Protein AF-A0A0L1IK45-F1 (afdb_monomer_lite)

Foldseek 3Di:
DPPDPPDPPWFKDWDWDQDPVGIWIKIATADPVSPGGPDIDTQGHPVVLCVQPVRSRVVLVVVRRPDDPPDDPVRSNVVSCCVRRVNDPPPPPPVDDDVVLVVVVVVCVVVVVCVPFDADPPGTPVRVVSVVVVCCVVDPDVVVVVVVVVVDDPPPDDDPDDD

Sequence (163 aa):
MKKSRKDTKRQWRTSIARVKKGEYLSIGVPRRDNKGFEFRFGYGYLHELKEYHDDPLTVIKAIIANFPLSWTKEQAKTKLDEIFKEKKSLKKEVIERYKGYEIIEKLFDYFDIFDNCSTTRSTTLKDVIMQLIYQRIKNPISVFNTYKTIKKERIDTHSKNSF

Radius of gyration: 32.63 Å; chains: 1; bounding box: 58×58×108 Å

Structure (mmCIF, N/CA/C/O backbone):
data_AF-A0A0L1IK45-F1
#
_entry.id   AF-A0A0L1IK45-F1
#
loop_
_atom_site.group_PDB
_atom_site.id
_atom_site.type_symbol
_atom_site.label_atom_id
_atom_site.label_alt_id
_atom_site.label_comp_id
_atom_site.label_asym_id
_atom_site.label_entity_id
_atom_site.label_seq_id
_atom_site.pdbx_PDB_ins_code
_atom_site.Cartn_x
_atom_site.Cartn_y
_atom_site.Cartn_z
_atom_site.occupancy
_atom_site.B_iso_or_equiv
_atom_site.auth_seq_id
_atom_site.auth_comp_id
_atom_site.auth_asym_id
_atom_site.auth_atom_id
_atom_site.pdbx_PDB_model_num
ATOM 1 N N . MET A 1 1 ? 4.843 -15.200 -46.456 1.00 32.81 1 MET A N 1
ATOM 2 C CA . MET A 1 1 ? 5.926 -14.219 -46.198 1.00 32.81 1 MET A CA 1
ATOM 3 C C . MET A 1 1 ? 6.085 -14.007 -44.692 1.00 32.81 1 MET A C 1
ATOM 5 O O . MET A 1 1 ? 5.167 -13.505 -44.056 1.00 32.81 1 MET A O 1
ATOM 9 N N . LYS A 1 2 ? 7.206 -14.438 -44.094 1.00 38.06 2 LYS A N 1
ATOM 10 C CA . LYS A 1 2 ? 7.521 -14.193 -42.673 1.00 38.06 2 LYS A CA 1
ATOM 11 C C . LYS A 1 2 ? 8.032 -12.753 -42.532 1.00 38.06 2 LYS A C 1
ATOM 13 O O . LYS A 1 2 ? 9.083 -12.439 -43.081 1.00 38.06 2 LYS A O 1
ATOM 18 N N . LYS A 1 3 ? 7.289 -11.885 -41.834 1.00 36.66 3 LYS A N 1
ATOM 19 C CA . LYS A 1 3 ? 7.709 -10.503 -41.532 1.00 36.66 3 LYS A CA 1
ATOM 20 C C . LYS A 1 3 ? 9.088 -10.525 -40.862 1.00 36.66 3 LYS A C 1
ATOM 22 O O . LYS A 1 3 ? 9.276 -11.212 -39.856 1.00 36.66 3 LYS A O 1
ATOM 27 N N . SER A 1 4 ? 10.054 -9.814 -41.440 1.00 39.03 4 SER A N 1
ATOM 28 C CA . SER A 1 4 ? 11.401 -9.711 -40.890 1.00 39.03 4 SER A CA 1
ATOM 29 C C . SER A 1 4 ? 11.340 -9.015 -39.522 1.00 39.03 4 SER A C 1
ATOM 31 O O . SER A 1 4 ? 10.692 -7.990 -39.332 1.00 39.03 4 SER A O 1
ATOM 33 N N . ARG A 1 5 ? 11.996 -9.612 -38.525 1.00 49.91 5 ARG A N 1
ATOM 34 C CA . ARG A 1 5 ? 12.053 -9.177 -37.116 1.00 49.91 5 ARG A CA 1
ATOM 35 C C . ARG A 1 5 ? 12.899 -7.902 -36.895 1.00 49.91 5 ARG A C 1
ATOM 37 O O . ARG A 1 5 ? 13.504 -7.765 -35.836 1.00 49.91 5 ARG A O 1
ATOM 44 N N . L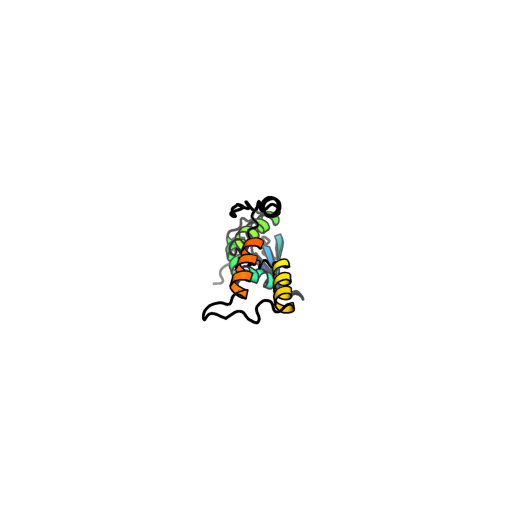YS A 1 6 ? 13.022 -7.006 -37.884 1.00 43.97 6 LYS A N 1
ATOM 45 C CA . LYS A 1 6 ? 14.018 -5.916 -37.850 1.00 43.97 6 LYS A CA 1
ATOM 46 C C . LYS A 1 6 ? 13.542 -4.560 -37.316 1.00 43.97 6 LYS A C 1
ATOM 48 O O . LYS A 1 6 ? 14.409 -3.791 -36.937 1.00 43.97 6 LYS A O 1
ATOM 53 N N . ASP A 1 7 ? 12.243 -4.319 -37.124 1.00 44.97 7 ASP A N 1
ATOM 54 C CA . ASP A 1 7 ? 11.751 -3.000 -36.662 1.00 44.97 7 ASP A CA 1
ATOM 55 C C . ASP A 1 7 ? 10.879 -3.043 -35.400 1.00 44.97 7 ASP A C 1
ATOM 57 O O . ASP A 1 7 ? 9.930 -2.277 -35.238 1.00 44.97 7 ASP A O 1
ATOM 61 N N . THR A 1 8 ? 11.174 -3.931 -34.449 1.00 55.62 8 THR A N 1
ATOM 62 C CA . THR A 1 8 ? 10.594 -3.758 -33.107 1.00 55.62 8 THR A CA 1
ATOM 63 C C . THR A 1 8 ? 11.431 -2.719 -32.368 1.00 55.62 8 THR A C 1
ATOM 65 O O . THR A 1 8 ? 12.522 -3.042 -31.894 1.00 55.62 8 THR A O 1
ATOM 68 N N . LYS A 1 9 ? 10.942 -1.469 -32.303 1.00 65.62 9 LYS A N 1
ATOM 69 C CA . LYS A 1 9 ? 11.580 -0.379 -31.545 1.00 65.62 9 LYS A CA 1
ATOM 70 C C . LYS A 1 9 ? 12.014 -0.897 -30.172 1.00 65.62 9 LYS A C 1
ATOM 72 O O . LYS A 1 9 ? 11.257 -1.571 -29.468 1.00 65.62 9 LYS A O 1
ATOM 77 N N . ARG A 1 10 ? 13.273 -0.631 -29.820 1.00 76.25 10 ARG A N 1
ATOM 78 C CA . ARG A 1 10 ? 13.834 -1.011 -28.524 1.00 76.25 10 ARG A CA 1
ATOM 79 C C . ARG A 1 10 ? 13.003 -0.322 -27.443 1.00 76.25 10 ARG A C 1
ATOM 81 O O . ARG A 1 10 ? 12.856 0.891 -27.465 1.00 76.25 10 ARG A O 1
ATOM 88 N N . GLN A 1 11 ? 12.449 -1.106 -26.530 1.00 85.00 11 GLN A N 1
ATOM 89 C CA . GLN A 1 11 ? 11.595 -0.617 -25.453 1.00 85.00 11 GLN A CA 1
ATOM 90 C C . GLN A 1 11 ? 11.887 -1.392 -24.176 1.00 85.00 11 GLN A C 1
ATOM 92 O O . GLN A 1 11 ? 12.423 -2.506 -24.223 1.00 85.00 11 GLN A O 1
ATOM 97 N N . TRP A 1 12 ? 11.509 -0.811 -23.047 1.00 89.44 12 TRP A N 1
ATOM 98 C CA . TRP A 1 12 ? 11.542 -1.479 -21.757 1.00 89.44 12 TRP A CA 1
ATOM 99 C C . TRP A 1 12 ? 10.649 -2.723 -21.769 1.00 89.44 12 TRP A C 1
ATOM 101 O O . TRP A 1 12 ? 9.578 -2.743 -22.377 1.00 89.44 12 TRP A O 1
ATOM 111 N N . ARG A 1 13 ? 11.106 -3.799 -21.123 1.00 88.62 13 ARG A N 1
ATOM 112 C CA . ARG A 1 13 ? 10.387 -5.075 -21.057 1.00 88.62 13 ARG A CA 1
ATOM 113 C C . ARG A 1 13 ? 10.321 -5.586 -19.628 1.00 88.62 13 ARG A C 1
ATOM 115 O O . ARG A 1 13 ? 11.284 -5.494 -18.868 1.00 88.62 13 ARG A O 1
ATOM 122 N N . THR A 1 14 ? 9.189 -6.194 -19.305 1.00 91.31 14 THR A N 1
ATOM 123 C CA . THR A 1 14 ? 8.998 -6.976 -18.085 1.00 91.31 14 THR A CA 1
ATOM 124 C C . THR A 1 14 ? 9.542 -8.392 -18.266 1.00 91.31 14 THR A C 1
ATOM 126 O O . THR A 1 14 ? 9.345 -9.006 -19.315 1.00 91.31 14 THR A O 1
ATOM 129 N N . SER A 1 15 ? 10.148 -8.949 -17.225 1.00 88.44 15 SER A N 1
ATOM 130 C CA . SER A 1 15 ? 10.537 -10.353 -17.115 1.00 88.44 15 SER A CA 1
ATOM 131 C C . SER A 1 15 ? 10.036 -10.900 -15.787 1.00 88.44 15 SER A C 1
ATOM 133 O O . SER A 1 15 ? 10.207 -10.257 -14.754 1.00 88.44 15 SER A O 1
ATOM 135 N N . ILE A 1 16 ? 9.440 -12.088 -15.820 1.00 90.44 16 ILE A N 1
ATOM 136 C CA . ILE A 1 16 ? 8.962 -12.785 -14.628 1.00 90.44 16 ILE A CA 1
ATOM 137 C C . ILE A 1 16 ? 9.911 -13.944 -14.345 1.00 90.44 16 ILE A C 1
ATOM 139 O O . ILE A 1 16 ? 10.247 -14.710 -15.249 1.00 90.44 16 ILE A O 1
ATOM 143 N N . ALA A 1 17 ? 10.350 -14.059 -13.097 1.00 87.69 17 ALA A N 1
ATOM 144 C CA . ALA A 1 17 ? 11.081 -15.212 -12.595 1.00 87.69 17 ALA A CA 1
ATOM 145 C C . ALA A 1 17 ? 10.203 -15.959 -11.586 1.00 87.69 17 ALA A C 1
ATOM 147 O O . ALA A 1 17 ? 9.640 -15.343 -10.684 1.00 87.69 17 ALA A O 1
ATOM 148 N N . ARG A 1 18 ? 10.091 -17.282 -11.724 1.00 88.50 18 ARG A N 1
ATOM 149 C CA . ARG A 1 18 ? 9.403 -18.128 -10.741 1.00 88.50 18 ARG A CA 1
ATOM 150 C C . ARG A 1 18 ? 10.400 -18.534 -9.663 1.00 88.50 18 ARG A C 1
ATOM 152 O O . ARG A 1 18 ? 11.380 -19.212 -9.957 1.00 88.50 18 ARG A O 1
ATOM 159 N N . VAL A 1 19 ? 10.166 -18.086 -8.435 1.00 85.88 19 VAL A N 1
ATOM 160 C CA . VAL A 1 19 ? 11.011 -18.357 -7.263 1.00 85.88 19 VAL A CA 1
ATOM 161 C C . VAL A 1 19 ? 10.160 -19.091 -6.219 1.00 85.88 19 VAL A C 1
ATOM 163 O O . VAL A 1 19 ? 8.936 -19.043 -6.287 1.00 85.88 19 VAL A O 1
ATOM 166 N N . LYS A 1 20 ? 10.768 -19.750 -5.222 1.00 80.88 20 LYS A N 1
ATOM 167 C CA . LYS A 1 20 ? 10.032 -20.473 -4.158 1.00 80.88 20 LYS A CA 1
ATOM 168 C C . LYS A 1 20 ? 8.946 -19.630 -3.462 1.00 80.88 20 LYS A C 1
ATOM 170 O O . LYS A 1 20 ? 7.933 -20.179 -3.057 1.00 80.88 20 LYS A O 1
ATOM 175 N N . LYS A 1 21 ? 9.152 -18.312 -3.338 1.00 77.88 21 LYS A N 1
ATOM 176 C CA . LYS A 1 21 ? 8.199 -17.357 -2.736 1.00 77.88 21 LYS A CA 1
ATOM 177 C C . LYS A 1 21 ? 7.099 -16.866 -3.696 1.00 77.88 21 LYS A C 1
ATOM 179 O O . LYS A 1 21 ? 6.235 -16.103 -3.284 1.00 77.88 21 LYS A O 1
ATOM 184 N N . GLY A 1 22 ? 7.132 -17.270 -4.967 1.00 86.94 22 GLY A N 1
ATOM 185 C CA . GLY A 1 22 ? 6.167 -16.880 -5.995 1.00 86.94 22 GLY A CA 1
ATOM 186 C C . GLY A 1 22 ? 6.804 -16.241 -7.230 1.00 86.94 22 GLY A C 1
ATOM 187 O O . GLY A 1 2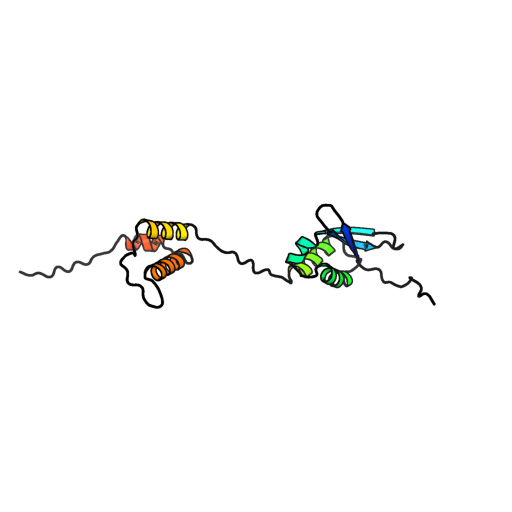2 ? 8.012 -16.330 -7.468 1.00 86.94 22 GLY A O 1
ATOM 188 N N . GLU A 1 23 ? 5.967 -15.603 -8.047 1.00 90.62 23 GLU A N 1
ATOM 189 C CA . GLU A 1 23 ? 6.388 -14.946 -9.284 1.00 90.62 23 GLU A CA 1
ATOM 190 C C . GLU A 1 23 ? 6.941 -13.540 -8.999 1.00 90.62 23 GLU A C 1
ATOM 192 O O . GLU A 1 23 ? 6.233 -12.655 -8.514 1.00 90.62 23 GLU A O 1
ATOM 197 N N . TYR A 1 24 ? 8.225 -13.340 -9.295 1.00 90.75 24 TYR A N 1
ATOM 198 C CA . TYR A 1 24 ? 8.936 -12.083 -9.088 1.00 90.75 24 TYR A CA 1
ATOM 199 C C . TYR A 1 24 ? 9.075 -11.312 -10.399 1.00 90.75 24 TYR A C 1
ATOM 201 O O . TYR A 1 24 ? 9.584 -11.834 -11.397 1.00 90.75 24 TYR A O 1
ATOM 209 N N . LEU A 1 25 ? 8.647 -10.051 -10.390 1.00 92.44 25 LEU A N 1
ATOM 210 C CA . LEU A 1 25 ? 8.684 -9.165 -11.541 1.00 92.44 25 LEU A CA 1
ATOM 211 C C . LEU A 1 25 ? 9.989 -8.372 -11.574 1.00 92.44 25 LEU A C 1
ATOM 213 O O . LEU A 1 25 ? 10.450 -7.789 -10.592 1.00 92.44 25 LEU A O 1
ATOM 217 N N . SER A 1 26 ? 10.585 -8.306 -12.754 1.00 91.44 26 SER A N 1
ATOM 218 C CA . SER A 1 26 ? 11.719 -7.442 -13.042 1.00 91.44 26 SER A CA 1
ATOM 219 C C . SER A 1 26 ? 11.511 -6.694 -14.340 1.00 91.44 26 SER A C 1
ATOM 221 O O . SER A 1 26 ? 10.783 -7.144 -15.223 1.00 91.44 26 SER A O 1
ATOM 223 N N . ILE A 1 27 ? 12.197 -5.569 -14.473 1.00 92.75 27 ILE A N 1
ATOM 224 C CA . ILE A 1 27 ? 12.053 -4.667 -15.607 1.00 92.75 27 ILE A CA 1
ATOM 225 C C . ILE A 1 27 ? 13.445 -4.317 -16.119 1.00 92.75 27 ILE A C 1
ATOM 227 O O . ILE A 1 27 ? 14.396 -4.185 -15.346 1.00 92.75 27 ILE A O 1
ATOM 231 N N . GLY A 1 28 ? 13.593 -4.219 -17.434 1.00 90.44 28 GLY A N 1
ATOM 232 C CA . GLY A 1 28 ? 14.873 -3.878 -18.031 1.00 90.44 28 GLY A CA 1
ATOM 233 C C . GLY A 1 28 ? 14.790 -3.576 -19.514 1.00 90.44 28 GLY A C 1
ATOM 234 O O . GLY A 1 28 ? 13.774 -3.821 -20.167 1.00 90.44 28 GLY A O 1
ATOM 235 N N . VAL A 1 29 ? 15.897 -3.078 -20.054 1.00 88.19 29 VAL A N 1
ATOM 236 C CA . VAL A 1 29 ? 16.043 -2.794 -21.482 1.00 88.19 29 VAL A CA 1
ATOM 237 C C . VAL A 1 29 ? 16.776 -3.962 -22.153 1.00 88.19 29 VAL A C 1
ATOM 239 O O . VAL A 1 29 ? 17.858 -4.346 -21.698 1.00 88.19 29 VAL A O 1
ATOM 242 N N . PRO A 1 30 ? 16.224 -4.565 -23.222 1.00 87.12 30 PRO A N 1
ATOM 243 C CA . PRO A 1 30 ? 16.869 -5.671 -23.925 1.00 87.12 30 PRO A CA 1
ATOM 244 C C . PRO A 1 30 ? 18.149 -5.205 -24.625 1.00 87.12 30 PRO A C 1
ATOM 246 O O . PRO A 1 30 ? 18.223 -4.061 -25.079 1.00 87.12 30 PRO A O 1
ATOM 249 N N . ARG A 1 31 ? 19.154 -6.076 -24.752 1.00 84.75 31 ARG A N 1
ATOM 250 C CA . ARG A 1 31 ? 20.368 -5.800 -25.546 1.00 84.75 31 ARG A CA 1
ATOM 251 C C . ARG A 1 31 ? 20.034 -5.600 -27.032 1.00 84.75 31 ARG A C 1
ATOM 253 O O . ARG A 1 31 ? 18.967 -6.006 -27.492 1.00 84.75 31 ARG A O 1
ATOM 260 N N . ARG A 1 32 ? 20.947 -4.984 -27.798 1.00 79.38 32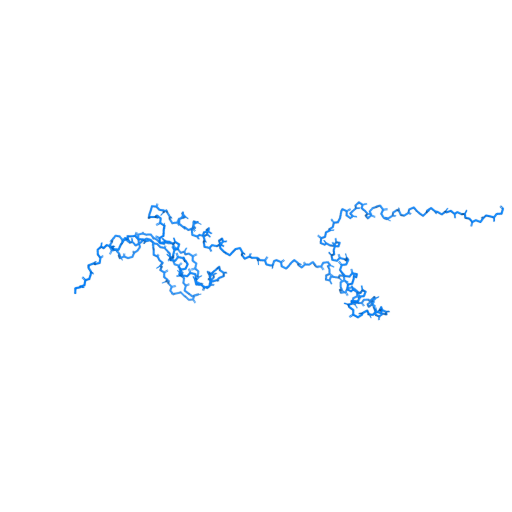 ARG A N 1
ATOM 261 C CA . ARG A 1 32 ? 20.770 -4.750 -29.251 1.00 79.38 32 ARG A CA 1
ATOM 262 C C . ARG A 1 32 ? 20.597 -6.049 -30.049 1.00 79.38 32 ARG A C 1
ATOM 264 O O . ARG A 1 32 ? 19.863 -6.072 -31.028 1.00 79.38 32 ARG A O 1
ATOM 271 N N . ASP A 1 33 ? 21.216 -7.130 -29.591 1.00 77.25 33 ASP A N 1
ATOM 272 C CA . ASP A 1 33 ? 21.082 -8.485 -30.139 1.00 77.25 33 ASP A CA 1
ATOM 273 C C . ASP A 1 33 ? 19.804 -9.215 -29.670 1.00 77.25 33 ASP A C 1
ATOM 275 O O . ASP A 1 33 ? 19.572 -10.363 -30.046 1.00 77.25 33 ASP A O 1
ATOM 279 N N . ASN A 1 34 ? 18.967 -8.563 -28.847 1.00 72.19 34 ASN A N 1
ATOM 280 C CA . ASN A 1 34 ? 17.801 -9.128 -28.159 1.00 72.19 34 ASN A CA 1
ATOM 281 C C . ASN A 1 34 ? 18.100 -10.370 -27.289 1.00 72.19 34 ASN A C 1
ATOM 283 O O . ASN A 1 34 ? 17.161 -10.994 -26.786 1.00 72.19 34 ASN A O 1
ATOM 287 N N . LYS A 1 35 ? 19.371 -10.723 -27.057 1.00 76.69 35 LYS A N 1
ATOM 288 C CA . LYS A 1 35 ? 19.763 -11.848 -26.202 1.00 76.69 35 LYS A CA 1
ATOM 289 C C . LYS A 1 35 ? 19.983 -11.339 -24.781 1.00 76.69 35 LYS A C 1
ATOM 291 O O . LYS A 1 35 ? 21.087 -11.013 -24.358 1.00 76.69 35 LYS A O 1
ATOM 296 N N . GLY A 1 36 ? 18.885 -11.256 -24.035 1.00 79.25 36 GLY A N 1
ATOM 297 C CA . GLY A 1 36 ? 18.886 -10.805 -22.644 1.00 79.25 36 GLY A CA 1
ATOM 298 C C . GLY A 1 36 ? 18.789 -9.286 -22.493 1.00 79.25 36 GLY A C 1
ATOM 299 O O . GLY A 1 36 ? 18.300 -8.582 -23.379 1.00 79.25 36 GLY A O 1
ATOM 300 N N . PHE A 1 37 ? 19.218 -8.784 -21.336 1.00 83.62 37 PHE A N 1
ATOM 301 C CA . PHE A 1 37 ? 19.065 -7.385 -20.936 1.00 83.62 37 PHE A CA 1
ATOM 302 C C . PHE A 1 37 ? 20.417 -6.665 -20.924 1.00 83.62 37 PHE A C 1
ATOM 304 O O . PHE A 1 37 ? 21.423 -7.227 -20.491 1.00 83.62 37 PHE A O 1
ATOM 311 N N . GLU A 1 38 ? 20.451 -5.433 -21.437 1.00 84.31 38 GLU A N 1
ATOM 312 C CA . GLU A 1 38 ? 21.593 -4.529 -21.239 1.00 84.31 38 GLU A CA 1
ATOM 313 C C . GLU A 1 38 ? 21.661 -4.165 -19.762 1.00 84.31 38 GLU A C 1
ATOM 315 O O . GLU A 1 38 ? 22.705 -4.268 -19.127 1.00 84.31 38 GLU A O 1
ATOM 320 N N . PHE A 1 39 ? 20.499 -3.862 -19.190 1.00 85.75 39 PHE A N 1
ATOM 321 C CA . PHE A 1 39 ? 20.360 -3.669 -17.768 1.00 85.75 39 PHE A CA 1
ATOM 322 C C . PHE A 1 39 ? 18.958 -4.073 -17.301 1.00 85.75 39 PHE A C 1
ATOM 324 O O . PHE A 1 39 ? 17.973 -3.959 -18.034 1.00 85.75 39 PHE A O 1
ATOM 331 N N . ARG A 1 40 ? 18.882 -4.576 -16.067 1.00 89.12 40 ARG A N 1
ATOM 332 C CA . ARG A 1 40 ? 17.662 -5.054 -15.408 1.00 89.12 40 ARG A CA 1
ATOM 333 C C . ARG A 1 40 ? 17.677 -4.628 -13.945 1.00 89.12 40 ARG A C 1
ATOM 335 O O . ARG A 1 40 ? 18.750 -4.561 -13.338 1.00 89.12 40 ARG A O 1
ATOM 342 N N . PHE A 1 41 ? 16.498 -4.372 -13.394 1.00 91.06 41 PHE A N 1
ATOM 343 C CA . PHE A 1 41 ? 16.276 -4.224 -11.962 1.00 91.06 41 PHE A CA 1
ATOM 344 C C . PHE A 1 41 ? 15.062 -5.050 -11.516 1.00 91.06 41 PHE A C 1
ATOM 346 O O . PHE A 1 41 ? 14.141 -5.309 -12.296 1.00 91.06 41 PHE A O 1
ATOM 353 N N . GLY A 1 42 ? 15.093 -5.511 -10.265 1.00 89.81 42 GLY A N 1
ATOM 354 C CA . GLY A 1 42 ? 13.961 -6.173 -9.621 1.00 89.81 42 GLY A CA 1
ATOM 355 C C . GLY A 1 42 ? 12.942 -5.144 -9.145 1.00 89.81 42 GLY A C 1
ATOM 356 O O . GLY A 1 42 ? 13.336 -4.128 -8.569 1.00 89.81 42 GLY A O 1
ATOM 357 N N . TYR A 1 43 ? 11.659 -5.385 -9.418 1.00 89.75 43 TYR A N 1
ATOM 358 C CA . TYR A 1 43 ? 10.591 -4.467 -9.030 1.00 89.75 43 TYR A CA 1
ATOM 359 C C . TYR A 1 43 ? 9.858 -4.948 -7.774 1.00 89.75 43 TYR A C 1
ATOM 361 O O . TYR A 1 43 ? 9.776 -4.202 -6.805 1.00 89.75 43 TYR A O 1
ATOM 369 N N . GLY A 1 44 ? 9.406 -6.205 -7.748 1.00 89.56 44 GLY A N 1
ATOM 370 C CA . GLY A 1 44 ? 8.675 -6.765 -6.606 1.00 89.56 44 GLY A CA 1
ATOM 371 C C . GLY A 1 44 ? 7.975 -8.079 -6.941 1.00 89.56 44 GLY A C 1
ATOM 372 O O . GLY A 1 44 ? 8.002 -8.525 -8.093 1.00 89.56 44 GLY A O 1
ATOM 373 N N . TYR A 1 45 ? 7.349 -8.711 -5.947 1.00 90.75 45 TYR A N 1
ATOM 374 C CA . TYR A 1 45 ? 6.538 -9.905 -6.183 1.00 90.75 45 TYR A CA 1
ATOM 375 C C . TYR A 1 45 ? 5.160 -9.539 -6.734 1.00 90.75 45 TYR A C 1
ATOM 377 O O . TYR A 1 45 ? 4.523 -8.600 -6.271 1.00 90.75 45 TYR A O 1
ATOM 385 N N . LEU A 1 46 ? 4.656 -10.318 -7.696 1.00 87.75 46 LEU A N 1
ATOM 386 C CA . LEU A 1 46 ? 3.352 -10.045 -8.312 1.00 87.75 46 LEU A CA 1
ATOM 387 C C . LEU A 1 46 ? 2.196 -10.057 -7.302 1.00 87.75 46 LEU A C 1
ATOM 389 O O . LEU A 1 46 ? 1.245 -9.310 -7.490 1.00 87.75 46 LEU A O 1
ATOM 393 N N . HIS A 1 47 ? 2.273 -10.864 -6.239 1.00 86.75 47 HIS A N 1
ATOM 394 C CA . HIS A 1 47 ? 1.236 -10.900 -5.205 1.00 86.75 47 HIS A CA 1
ATOM 395 C C . HIS A 1 47 ? 1.212 -9.631 -4.340 1.00 86.75 47 HIS A C 1
ATOM 397 O O . HIS A 1 47 ? 0.128 -9.156 -4.034 1.00 86.75 47 HIS A O 1
ATOM 403 N N . GLU A 1 48 ? 2.368 -9.044 -4.018 1.00 86.75 48 GLU A N 1
ATOM 404 C CA . GLU A 1 48 ? 2.457 -7.756 -3.306 1.00 86.75 48 GLU A CA 1
ATOM 405 C C . GLU A 1 48 ? 1.966 -6.612 -4.205 1.00 86.75 48 GLU A C 1
ATOM 407 O O . GLU A 1 48 ? 1.240 -5.720 -3.783 1.00 86.75 48 GLU A O 1
ATOM 412 N N . LEU A 1 49 ? 2.301 -6.660 -5.499 1.00 87.38 49 LEU A N 1
ATOM 413 C CA . LEU A 1 49 ? 1.887 -5.630 -6.456 1.00 87.38 49 LEU A CA 1
ATOM 414 C C . LEU A 1 49 ? 0.369 -5.614 -6.712 1.00 87.38 49 LEU A C 1
ATOM 416 O O . LEU A 1 49 ? -0.155 -4.580 -7.133 1.00 87.38 49 LEU A O 1
ATOM 420 N N . LYS A 1 50 ? -0.337 -6.720 -6.427 1.00 87.25 50 LYS A N 1
ATOM 421 C CA . LYS A 1 50 ? -1.806 -6.790 -6.496 1.00 87.25 50 LYS A CA 1
ATOM 422 C C . LYS A 1 50 ? -2.508 -5.890 -5.482 1.00 87.25 50 LYS A C 1
ATOM 424 O O . LYS A 1 50 ? -3.654 -5.513 -5.705 1.00 87.25 50 LYS A O 1
ATOM 429 N N . GLU A 1 51 ? -1.828 -5.487 -4.407 1.00 85.06 51 GLU A N 1
ATOM 430 C CA . GLU A 1 51 ? -2.374 -4.513 -3.455 1.00 85.06 51 GLU A CA 1
ATOM 431 C C . GLU A 1 51 ? -2.705 -3.180 -4.152 1.00 85.06 51 GLU A C 1
ATOM 433 O O . GLU A 1 51 ? -3.722 -2.544 -3.859 1.00 85.06 51 GLU A O 1
ATOM 438 N N . TYR A 1 52 ? -1.902 -2.797 -5.150 1.00 82.62 52 TYR A N 1
ATOM 439 C CA . TYR A 1 52 ? -2.057 -1.545 -5.890 1.00 82.62 52 TYR A CA 1
ATOM 440 C C . TYR A 1 52 ? -2.994 -1.671 -7.098 1.00 82.62 52 TYR A C 1
ATOM 442 O O . TYR A 1 52 ? -3.831 -0.799 -7.308 1.00 82.62 52 TYR A O 1
ATOM 450 N N . HIS A 1 53 ? -2.908 -2.754 -7.875 1.00 82.00 53 HIS A N 1
ATOM 451 C CA . HIS A 1 53 ? -3.725 -2.966 -9.082 1.00 82.00 53 HIS A CA 1
ATOM 452 C C . HIS A 1 53 ? -4.068 -4.442 -9.249 1.00 82.00 53 HIS A C 1
ATOM 454 O O . HIS A 1 53 ? -3.178 -5.272 -9.109 1.00 82.00 53 HIS A O 1
ATOM 460 N N . ASP A 1 54 ? -5.306 -4.774 -9.624 1.00 83.88 54 ASP A N 1
ATOM 461 C CA . ASP A 1 54 ? -5.752 -6.175 -9.748 1.00 83.88 54 ASP A CA 1
ATOM 462 C C . ASP A 1 54 ? -4.962 -6.956 -10.819 1.00 83.88 54 ASP A C 1
ATOM 464 O O . ASP A 1 54 ? -4.636 -8.132 -10.630 1.00 83.88 54 ASP A O 1
ATOM 468 N N . ASP A 1 55 ? -4.576 -6.276 -11.907 1.00 87.25 55 ASP A N 1
ATOM 469 C CA . ASP A 1 55 ? -3.638 -6.774 -12.919 1.00 87.25 55 ASP A CA 1
ATOM 470 C C . ASP A 1 55 ? -2.368 -5.898 -12.982 1.00 87.25 55 ASP A C 1
ATOM 472 O O . ASP A 1 55 ? -2.231 -5.017 -13.843 1.00 87.25 55 ASP A O 1
ATOM 476 N N . PRO A 1 56 ? -1.400 -6.125 -12.073 1.00 88.00 56 PRO A N 1
ATOM 477 C CA . PRO A 1 56 ? -0.214 -5.284 -11.974 1.00 88.00 56 PRO A CA 1
ATOM 478 C C . PRO A 1 56 ? 0.684 -5.408 -13.211 1.00 88.00 56 PRO A C 1
ATOM 480 O O . PRO A 1 56 ? 1.361 -4.453 -13.590 1.00 88.00 56 PRO A O 1
ATOM 483 N N . LEU A 1 57 ? 0.687 -6.565 -13.882 1.00 88.94 57 LEU A N 1
ATOM 484 C CA . LEU A 1 57 ? 1.565 -6.817 -15.021 1.00 88.94 57 LEU A CA 1
ATOM 485 C C . LEU A 1 57 ? 1.159 -5.984 -16.239 1.00 88.94 57 LEU A C 1
ATOM 487 O O . LEU A 1 57 ? 2.027 -5.408 -16.900 1.00 88.94 57 LEU A O 1
ATOM 491 N N . THR A 1 58 ? -0.136 -5.930 -16.548 1.00 88.69 58 THR A N 1
ATOM 492 C CA . THR A 1 58 ? -0.649 -5.171 -17.697 1.00 88.69 58 THR A CA 1
ATOM 493 C C . THR A 1 58 ? -0.477 -3.672 -17.486 1.00 88.69 58 THR A C 1
ATOM 495 O O . THR A 1 58 ? -0.006 -2.976 -18.389 1.00 88.69 58 THR A O 1
ATOM 498 N N . VAL A 1 59 ? -0.749 -3.187 -16.271 1.00 88.94 59 VAL A N 1
ATOM 499 C CA . VAL A 1 59 ? -0.555 -1.776 -15.909 1.00 88.94 59 VAL A CA 1
ATOM 500 C C . VAL A 1 59 ? 0.917 -1.379 -16.032 1.00 88.94 59 VAL A C 1
ATOM 502 O O . VAL A 1 59 ? 1.235 -0.401 -16.707 1.00 88.94 59 VAL A O 1
ATOM 505 N N . ILE A 1 60 ? 1.838 -2.165 -15.464 1.00 91.00 60 ILE A N 1
ATOM 506 C CA . ILE A 1 60 ? 3.279 -1.880 -15.547 1.00 91.00 60 ILE A CA 1
ATOM 507 C C . ILE A 1 60 ? 3.757 -1.902 -17.000 1.00 91.00 60 ILE A C 1
ATOM 509 O O . ILE A 1 60 ? 4.492 -1.003 -17.403 1.00 91.00 60 ILE A O 1
ATOM 513 N N . LYS A 1 61 ? 3.326 -2.877 -17.814 1.00 90.75 61 LYS A N 1
ATOM 514 C CA . LYS A 1 61 ? 3.675 -2.930 -19.246 1.00 90.75 61 LYS A CA 1
ATOM 515 C C . LYS A 1 61 ? 3.244 -1.669 -19.995 1.00 90.75 61 LYS A C 1
ATOM 517 O O . LYS A 1 61 ? 4.015 -1.178 -20.815 1.00 90.75 61 LYS A O 1
ATOM 522 N N . ALA A 1 62 ? 2.050 -1.151 -19.710 1.00 89.44 62 ALA A N 1
ATOM 523 C CA . ALA A 1 62 ? 1.554 0.078 -20.321 1.00 89.44 62 ALA A CA 1
ATOM 524 C C . ALA A 1 62 ? 2.375 1.307 -19.894 1.00 89.44 62 ALA A C 1
ATOM 526 O O . ALA A 1 62 ? 2.706 2.140 -20.734 1.00 89.44 62 ALA A O 1
ATOM 527 N N . ILE A 1 63 ? 2.759 1.395 -18.615 1.00 89.06 63 ILE A N 1
ATOM 528 C CA . ILE A 1 63 ? 3.575 2.503 -18.093 1.00 89.06 63 ILE A CA 1
ATOM 529 C C . ILE A 1 63 ? 4.968 2.502 -18.737 1.00 89.06 63 ILE A C 1
ATOM 531 O O . ILE A 1 63 ? 5.402 3.511 -19.295 1.00 89.06 63 ILE A O 1
ATOM 535 N N . ILE A 1 64 ? 5.665 1.361 -18.705 1.00 91.00 64 ILE A N 1
ATOM 536 C CA . ILE A 1 64 ? 7.062 1.283 -19.160 1.00 91.00 64 ILE A CA 1
ATOM 537 C C . ILE A 1 64 ? 7.206 1.380 -20.683 1.00 91.00 64 ILE A C 1
ATOM 539 O O . ILE A 1 64 ? 8.296 1.677 -21.168 1.00 91.00 64 ILE A O 1
ATOM 543 N N . ALA A 1 65 ? 6.138 1.141 -21.452 1.00 87.19 65 ALA A N 1
ATOM 544 C CA . ALA A 1 65 ? 6.154 1.311 -22.907 1.00 87.19 65 ALA A CA 1
ATOM 545 C C . ALA A 1 65 ? 6.517 2.749 -23.318 1.00 87.19 65 ALA A C 1
ATOM 547 O O . ALA A 1 65 ? 7.122 2.951 -24.368 1.00 87.19 65 ALA A O 1
ATOM 548 N N . ASN A 1 66 ? 6.212 3.726 -22.458 1.00 86.44 66 ASN A N 1
ATOM 549 C CA . ASN A 1 66 ? 6.486 5.143 -22.684 1.00 86.44 66 ASN A CA 1
ATOM 550 C C . ASN A 1 66 ? 7.810 5.619 -22.063 1.00 86.44 66 ASN A C 1
ATOM 552 O O . ASN A 1 66 ? 8.122 6.807 -22.122 1.00 86.44 66 ASN A O 1
ATOM 556 N N . PHE A 1 67 ? 8.594 4.732 -21.440 1.00 89.44 67 PHE A N 1
ATOM 557 C CA . PHE A 1 67 ? 9.824 5.135 -20.762 1.00 89.44 67 PHE A CA 1
ATOM 558 C C . PHE A 1 67 ? 10.964 5.412 -21.756 1.00 89.44 67 PHE A C 1
ATOM 560 O O . PHE A 1 67 ? 11.248 4.574 -22.622 1.00 89.44 67 PHE A O 1
ATOM 567 N N . PRO A 1 68 ? 11.694 6.533 -21.602 1.00 86.81 68 PRO A N 1
ATOM 568 C CA . PRO A 1 68 ? 12.919 6.791 -22.346 1.00 86.81 68 PRO A CA 1
ATOM 569 C C . PRO A 1 68 ? 13.964 5.705 -22.096 1.00 86.81 68 PRO A C 1
ATOM 571 O O . PRO A 1 68 ? 14.174 5.265 -20.967 1.00 86.81 68 PRO A O 1
ATOM 574 N N . LEU A 1 69 ? 14.678 5.296 -23.143 1.00 85.75 69 LEU A N 1
ATOM 575 C CA . LEU A 1 69 ? 15.802 4.360 -23.008 1.00 85.75 69 LEU A CA 1
ATOM 576 C C . LEU A 1 69 ? 17.039 4.994 -22.355 1.00 85.75 69 LEU A C 1
ATOM 578 O O . LEU A 1 69 ? 17.953 4.270 -21.974 1.00 85.75 69 LEU A O 1
ATOM 582 N N . SER A 1 70 ? 17.080 6.325 -22.262 1.00 84.69 70 SER A N 1
ATOM 583 C CA . SER A 1 70 ? 18.156 7.085 -21.618 1.00 84.69 70 SER A CA 1
ATOM 584 C C . SER A 1 70 ? 18.095 7.043 -20.091 1.00 84.69 70 SER A C 1
ATOM 586 O O . SER A 1 70 ? 19.062 7.431 -19.441 1.00 84.69 70 SER A O 1
ATOM 588 N N . TRP A 1 71 ? 16.979 6.596 -19.509 1.00 87.81 71 TRP A N 1
ATOM 589 C CA . TRP A 1 71 ? 16.819 6.558 -18.061 1.00 87.81 71 TRP A CA 1
ATOM 590 C C . TRP A 1 71 ? 17.694 5.498 -17.405 1.00 87.81 71 TRP A C 1
ATOM 592 O O . TRP A 1 71 ? 17.805 4.361 -17.874 1.00 87.81 71 TRP A O 1
ATOM 602 N N . THR A 1 72 ? 18.253 5.861 -16.253 1.00 88.69 72 THR A N 1
ATOM 603 C CA . THR A 1 72 ? 18.931 4.909 -15.375 1.00 88.69 72 THR A CA 1
ATOM 604 C C . THR A 1 72 ? 17.920 3.989 -14.684 1.00 88.69 72 THR A C 1
ATOM 606 O O . THR A 1 72 ? 16.714 4.253 -14.641 1.00 88.69 72 THR A O 1
ATOM 609 N N . LYS A 1 73 ? 18.412 2.889 -14.098 1.00 88.12 73 LYS A N 1
ATOM 610 C CA . LYS A 1 73 ? 17.584 1.955 -13.311 1.00 88.12 73 LYS A CA 1
ATOM 611 C C . LYS A 1 73 ? 16.825 2.662 -12.187 1.00 88.12 73 LYS A C 1
ATOM 613 O O . LYS A 1 73 ? 15.669 2.343 -11.940 1.00 88.12 73 LYS A O 1
ATOM 618 N N . GLU A 1 74 ? 17.488 3.598 -11.517 1.00 88.19 74 GLU A N 1
ATOM 619 C CA . GLU A 1 74 ? 16.946 4.340 -10.379 1.00 88.19 74 GLU A CA 1
ATOM 620 C C . GLU A 1 74 ? 15.854 5.307 -10.828 1.00 88.19 74 GLU A C 1
ATOM 622 O O . GLU A 1 74 ? 14.747 5.246 -10.307 1.00 88.19 74 GLU A O 1
ATOM 627 N N . GLN A 1 75 ? 16.117 6.108 -11.867 1.00 89.06 75 GLN A N 1
ATOM 628 C CA . GLN A 1 75 ? 15.133 7.039 -12.430 1.00 89.06 75 GLN A CA 1
ATOM 629 C C . GLN A 1 75 ? 13.867 6.315 -12.894 1.00 89.06 75 GLN A C 1
ATOM 631 O O . GLN A 1 75 ? 12.754 6.725 -12.561 1.00 89.06 75 GLN A O 1
ATOM 636 N N . ALA A 1 76 ? 14.035 5.204 -13.617 1.00 89.19 76 ALA A N 1
ATOM 637 C CA . ALA A 1 76 ? 12.917 4.394 -14.080 1.00 89.19 76 ALA A CA 1
ATOM 638 C C . ALA A 1 76 ? 12.139 3.764 -12.918 1.00 89.19 76 ALA A C 1
ATOM 640 O O . ALA A 1 76 ? 10.913 3.714 -12.967 1.00 89.19 76 ALA A O 1
ATOM 641 N N . LYS A 1 77 ? 12.826 3.306 -11.864 1.00 89.81 77 LYS A N 1
ATOM 642 C CA . LYS A 1 77 ? 12.170 2.743 -10.679 1.00 89.81 77 LYS A CA 1
ATOM 643 C C . LYS A 1 77 ? 11.359 3.802 -9.932 1.00 89.81 77 LYS A C 1
ATOM 645 O O . LYS A 1 77 ? 10.205 3.535 -9.618 1.00 89.81 77 LYS A O 1
ATOM 650 N N . THR A 1 78 ? 11.924 4.986 -9.697 1.00 88.94 78 THR A N 1
ATOM 651 C CA . THR A 1 78 ? 11.234 6.085 -9.004 1.00 88.94 78 THR A CA 1
ATOM 652 C C . THR A 1 78 ? 10.003 6.538 -9.781 1.00 88.94 78 THR A C 1
ATOM 654 O O . THR A 1 78 ? 8.912 6.576 -9.222 1.00 88.94 78 THR A O 1
ATOM 657 N N . LYS A 1 79 ? 10.136 6.781 -11.092 1.00 89.44 79 LYS A N 1
ATOM 658 C CA . LYS A 1 79 ? 8.998 7.180 -11.934 1.00 89.44 79 LYS A CA 1
ATOM 659 C C . LYS A 1 79 ? 7.930 6.098 -12.040 1.00 89.44 79 LYS A C 1
ATOM 661 O O . LYS A 1 79 ? 6.744 6.412 -12.080 1.00 89.44 79 LYS A O 1
ATOM 666 N N . LEU A 1 80 ? 8.330 4.828 -12.084 1.00 89.88 80 LEU A N 1
ATOM 667 C CA . LEU A 1 80 ? 7.376 3.726 -12.062 1.00 89.88 80 LEU A CA 1
ATOM 668 C C . LEU A 1 80 ? 6.629 3.662 -10.731 1.00 89.88 80 LEU A C 1
ATOM 670 O O . LEU A 1 80 ? 5.420 3.480 -10.752 1.00 89.88 80 LEU A O 1
ATOM 674 N N . ASP A 1 81 ? 7.318 3.831 -9.603 1.00 89.12 81 ASP A N 1
ATOM 675 C CA . ASP A 1 81 ? 6.685 3.840 -8.284 1.00 89.12 81 ASP A CA 1
ATOM 676 C C . ASP A 1 81 ? 5.710 5.004 -8.116 1.00 89.12 81 ASP A C 1
ATOM 678 O O . ASP A 1 81 ? 4.608 4.768 -7.628 1.00 89.12 81 ASP A O 1
ATOM 682 N N . GLU A 1 82 ? 6.070 6.207 -8.575 1.00 87.88 82 GLU A N 1
ATOM 683 C CA . GLU A 1 82 ? 5.156 7.354 -8.635 1.00 87.88 82 GLU A CA 1
ATOM 684 C C . GLU A 1 82 ? 3.883 6.970 -9.405 1.00 87.88 82 GLU A C 1
ATOM 686 O O . GLU A 1 82 ? 2.807 6.892 -8.829 1.00 87.88 82 GLU A O 1
ATOM 691 N N . ILE A 1 83 ? 3.991 6.578 -10.678 1.00 87.50 83 ILE A N 1
ATOM 692 C CA . ILE A 1 83 ? 2.808 6.336 -11.523 1.00 87.50 83 ILE A CA 1
ATOM 693 C C . ILE A 1 83 ? 1.993 5.112 -11.060 1.00 87.50 83 ILE A C 1
ATOM 695 O O . ILE A 1 83 ? 0.761 5.101 -11.135 1.00 87.50 83 ILE A O 1
ATOM 699 N N . PHE A 1 84 ? 2.668 4.046 -10.623 1.00 86.81 84 PHE A N 1
ATOM 700 C CA . PHE A 1 84 ? 2.028 2.779 -10.276 1.00 86.81 84 PHE A CA 1
ATOM 701 C C . PHE A 1 84 ? 1.354 2.836 -8.902 1.00 86.81 84 PHE A C 1
ATOM 703 O O . PHE A 1 84 ? 0.228 2.359 -8.766 1.00 86.81 84 PHE A O 1
ATOM 710 N N . LYS A 1 85 ? 1.997 3.432 -7.889 1.00 83.50 85 LYS A N 1
ATOM 711 C CA . LYS A 1 85 ? 1.480 3.438 -6.509 1.00 83.50 85 LYS A CA 1
ATOM 712 C C . LYS A 1 85 ? 0.538 4.610 -6.230 1.00 83.50 85 LYS A C 1
ATOM 714 O O . LYS A 1 85 ? -0.360 4.464 -5.409 1.00 83.50 85 LYS A O 1
ATOM 719 N N . GLU A 1 86 ? 0.672 5.733 -6.933 1.00 73.00 86 GLU A N 1
ATOM 720 C CA . GLU A 1 86 ? -0.157 6.931 -6.717 1.00 73.00 86 GLU A CA 1
ATOM 721 C C . GLU A 1 86 ? -1.629 6.723 -7.136 1.00 73.00 86 GLU A C 1
ATOM 723 O O . GLU A 1 86 ? -2.531 7.342 -6.576 1.00 73.00 86 GLU A O 1
ATOM 728 N N . LYS A 1 87 ? -1.913 5.766 -8.038 1.00 57.91 87 LYS A N 1
ATOM 729 C CA . LYS A 1 87 ? -3.286 5.443 -8.484 1.00 57.91 87 LYS A CA 1
ATOM 730 C C . LYS A 1 87 ? -4.172 4.744 -7.445 1.00 57.91 87 LYS A C 1
ATOM 732 O O . LYS A 1 87 ? -5.392 4.802 -7.573 1.00 57.91 87 LYS A O 1
ATOM 737 N N . LYS A 1 88 ? -3.594 4.116 -6.421 1.00 51.81 88 LYS A N 1
ATOM 738 C CA . LYS A 1 88 ? -4.321 3.742 -5.204 1.00 51.81 88 LYS A CA 1
ATOM 739 C C . LYS A 1 88 ? -3.655 4.481 -4.056 1.00 51.81 88 LYS A C 1
ATOM 741 O O . LYS A 1 88 ? -2.820 3.925 -3.345 1.00 51.81 88 LYS A O 1
ATOM 746 N N . SER A 1 89 ? -4.096 5.711 -3.807 1.00 44.59 89 SER A N 1
ATOM 747 C CA . SER A 1 89 ? -4.193 6.172 -2.427 1.00 44.59 89 SER A CA 1
ATOM 748 C C . SER A 1 89 ? -5.138 5.203 -1.717 1.00 44.59 89 SER A C 1
ATOM 750 O O . SER A 1 89 ? -6.349 5.395 -1.640 1.00 44.59 89 SER A O 1
ATOM 752 N N . LEU A 1 90 ? -4.581 4.075 -1.266 1.00 49.84 90 LEU A N 1
ATOM 753 C CA . LEU A 1 90 ? -5.210 3.217 -0.286 1.00 49.84 90 LEU A CA 1
ATOM 754 C C . LEU A 1 90 ? -5.591 4.175 0.835 1.00 49.84 90 LEU A C 1
ATOM 756 O O . LEU A 1 90 ? -4.715 4.674 1.546 1.00 49.84 90 LEU A O 1
ATOM 760 N N . LYS A 1 91 ? -6.888 4.472 0.957 1.00 44.22 91 LYS A N 1
ATOM 761 C CA . LYS A 1 91 ? -7.462 4.888 2.226 1.00 44.22 91 LYS A CA 1
ATOM 762 C C . LYS A 1 91 ? -7.108 3.751 3.171 1.00 44.22 91 LYS A C 1
ATOM 764 O O . LYS A 1 91 ? -7.831 2.767 3.271 1.00 44.22 91 LYS A O 1
ATOM 769 N N . LYS A 1 92 ? -5.923 3.827 3.776 1.00 43.56 92 LYS A N 1
ATOM 770 C CA . LYS A 1 92 ? -5.606 3.060 4.962 1.00 43.56 92 LYS A CA 1
ATOM 771 C C . LYS A 1 92 ? -6.629 3.573 5.952 1.00 43.56 92 LYS A C 1
ATOM 773 O O . LYS A 1 92 ? -6.479 4.677 6.470 1.00 43.56 92 LYS A O 1
ATOM 778 N N . GLU A 1 93 ? -7.716 2.834 6.115 1.00 43.53 93 GLU A N 1
ATOM 779 C CA . GLU A 1 93 ? -8.576 2.988 7.271 1.00 43.53 93 GLU A CA 1
ATOM 780 C C . GLU A 1 93 ? -7.694 2.655 8.469 1.00 43.53 93 GLU A C 1
ATOM 782 O O . GLU A 1 93 ? -7.517 1.505 8.865 1.00 43.53 93 GLU A O 1
ATOM 787 N N . VAL A 1 94 ? -7.013 3.678 8.977 1.00 47.66 94 VAL A N 1
ATOM 788 C CA . VAL A 1 94 ? -6.332 3.603 10.254 1.00 47.66 94 VAL A CA 1
ATOM 789 C C . VAL A 1 94 ? -7.462 3.589 11.265 1.00 47.66 94 VAL A C 1
ATOM 791 O O . VAL A 1 94 ? -8.024 4.628 11.604 1.00 47.66 94 VAL A O 1
ATOM 794 N N . ILE A 1 95 ? -7.857 2.387 11.678 1.00 58.84 95 ILE A N 1
ATOM 795 C CA . ILE A 1 95 ? -8.776 2.213 12.796 1.00 58.84 95 ILE A CA 1
ATOM 796 C C . ILE A 1 95 ? -8.009 2.663 14.037 1.00 58.84 95 ILE A C 1
ATOM 798 O O . ILE A 1 95 ? -7.217 1.915 14.613 1.00 58.84 95 ILE A O 1
ATOM 802 N N . GLU A 1 96 ? -8.197 3.922 14.411 1.00 60.47 96 GLU A N 1
ATOM 803 C CA . GLU A 1 96 ? -7.618 4.478 15.621 1.00 60.47 96 GLU A CA 1
ATOM 804 C C . GLU A 1 96 ? -8.349 3.877 16.829 1.00 60.47 96 GLU A C 1
ATOM 806 O O . GLU A 1 96 ? -9.522 4.157 17.082 1.00 60.47 96 GLU A O 1
ATOM 811 N N . ARG A 1 97 ? -7.672 2.974 17.547 1.00 68.62 97 ARG A N 1
ATOM 812 C CA . ARG A 1 97 ? -8.201 2.347 18.764 1.00 68.62 97 ARG A CA 1
ATOM 813 C C . ARG A 1 97 ? -7.787 3.160 19.985 1.00 68.62 97 ARG A C 1
ATOM 815 O O . ARG A 1 97 ? -6.604 3.230 20.317 1.00 68.62 97 ARG A O 1
ATOM 822 N N . TYR A 1 98 ? -8.760 3.712 20.701 1.00 78.44 98 TYR A N 1
ATOM 823 C CA . TYR A 1 98 ? -8.515 4.462 21.931 1.00 78.44 98 TYR A CA 1
ATOM 824 C C . TYR A 1 98 ? -8.532 3.523 23.147 1.00 78.44 98 TYR A C 1
ATOM 826 O O . TYR A 1 98 ? -9.592 3.207 23.677 1.00 78.44 98 TYR A O 1
ATOM 834 N N . LYS A 1 99 ? -7.357 3.100 23.636 1.00 78.62 99 LYS A N 1
ATOM 835 C CA . LYS A 1 99 ? -7.247 2.192 24.804 1.00 78.62 99 LYS A CA 1
ATOM 836 C C . LYS A 1 99 ? -7.970 2.709 26.056 1.00 78.62 99 LYS A C 1
ATOM 838 O O . LYS A 1 99 ? -8.536 1.924 26.804 1.00 78.62 99 LYS A O 1
ATOM 843 N N . GLY A 1 100 ? -7.967 4.026 26.283 1.00 79.19 100 GLY A N 1
ATOM 844 C CA . GLY A 1 100 ? -8.673 4.635 27.416 1.00 79.19 100 GLY A CA 1
ATOM 845 C C . GLY A 1 100 ? -10.192 4.468 27.338 1.00 79.19 100 GLY A C 1
ATOM 846 O O . GLY A 1 100 ? -10.834 4.276 28.363 1.00 79.19 100 GLY A O 1
ATOM 847 N N . TYR A 1 101 ? -10.751 4.470 26.126 1.00 85.50 101 TYR A N 1
ATOM 848 C CA . TYR A 1 101 ? -12.175 4.234 25.901 1.00 85.50 101 TYR A CA 1
ATOM 849 C C . TYR A 1 101 ? -12.569 2.800 26.281 1.00 85.50 101 TYR A C 1
ATOM 851 O O . TYR A 1 101 ? -13.545 2.601 26.994 1.00 85.50 101 TYR A O 1
ATOM 859 N N . GLU A 1 102 ? -11.739 1.821 25.904 1.00 84.88 102 GLU A N 1
ATOM 860 C CA . GLU A 1 102 ? -11.929 0.406 26.259 1.00 84.88 102 GLU A CA 1
ATOM 861 C C . GLU A 1 102 ? -11.856 0.167 27.779 1.00 84.88 102 GLU A C 1
ATOM 863 O O . GLU A 1 102 ? -12.608 -0.634 28.326 1.00 84.88 102 GLU A O 1
ATOM 868 N N . ILE A 1 103 ? -10.963 0.870 28.485 1.00 86.88 103 ILE A N 1
ATOM 869 C CA . ILE A 1 103 ? -10.862 0.771 29.951 1.00 86.88 103 ILE A CA 1
ATOM 870 C C . ILE A 1 103 ? -12.137 1.295 30.616 1.00 86.88 103 ILE A C 1
ATOM 872 O O . ILE A 1 103 ? -12.636 0.672 31.550 1.00 86.88 103 ILE A O 1
ATOM 876 N N . ILE A 1 104 ? -12.663 2.427 30.145 1.00 88.00 104 ILE A N 1
ATOM 877 C CA . ILE A 1 104 ? -13.878 3.022 30.709 1.00 88.00 104 ILE A CA 1
ATOM 878 C C . ILE A 1 104 ? -15.086 2.111 30.479 1.00 88.00 104 ILE A C 1
ATOM 880 O O . ILE A 1 104 ? -15.858 1.899 31.409 1.00 88.00 104 ILE A O 1
ATOM 884 N N . GLU A 1 105 ? -15.208 1.519 29.2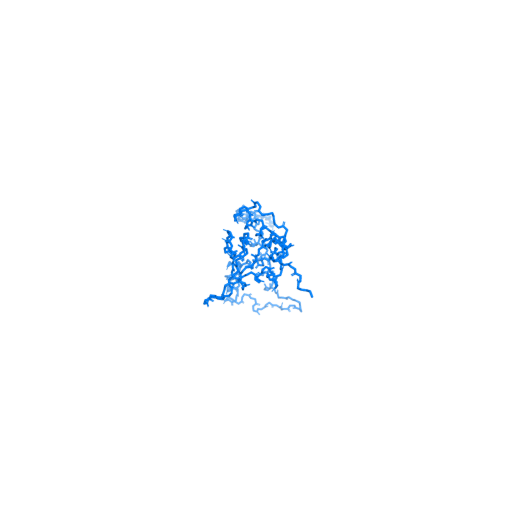89 1.00 87.06 105 GLU A N 1
ATOM 885 C CA . GLU A 1 105 ? -16.262 0.545 28.988 1.00 87.06 105 GLU A CA 1
ATOM 886 C C . GLU A 1 105 ? -16.233 -0.638 29.965 1.00 87.06 105 GLU A C 1
ATOM 888 O O . GLU A 1 105 ? -17.234 -0.926 30.616 1.00 87.06 105 GLU A O 1
ATOM 893 N N . LYS A 1 106 ? -15.055 -1.247 30.162 1.00 88.75 106 LYS A N 1
ATOM 894 C CA . LYS A 1 106 ? -14.879 -2.360 31.109 1.00 88.75 106 LYS A CA 1
ATOM 895 C C . LYS A 1 106 ? -15.193 -1.969 32.550 1.00 88.75 106 LYS A C 1
ATOM 897 O O . LYS A 1 106 ? -15.697 -2.796 33.299 1.00 88.75 106 LYS A O 1
ATOM 902 N N . LEU A 1 107 ? -14.882 -0.736 32.953 1.00 89.56 107 LEU A N 1
ATOM 903 C CA . LEU A 1 107 ? -15.227 -0.235 34.285 1.00 89.56 107 LEU A CA 1
ATOM 904 C C . LEU A 1 107 ? -16.740 -0.079 34.442 1.00 89.56 107 LEU A C 1
ATOM 906 O O . LEU A 1 107 ? -17.285 -0.484 35.464 1.00 89.56 107 LEU A O 1
ATOM 910 N N . PHE A 1 108 ? -17.416 0.487 33.443 1.00 90.19 108 PHE A N 1
ATOM 911 C CA . PHE A 1 108 ? -18.869 0.640 33.471 1.00 90.19 108 PHE A CA 1
ATOM 912 C C . PHE A 1 108 ? -19.583 -0.708 33.527 1.00 90.19 108 PHE A C 1
ATOM 914 O O . PHE A 1 108 ? -20.528 -0.841 34.299 1.00 90.19 108 PHE A O 1
ATOM 921 N N . ASP A 1 109 ? -19.087 -1.696 32.782 1.00 86.81 109 ASP A N 1
ATOM 922 C CA . ASP A 1 109 ? -19.610 -3.063 32.805 1.00 86.81 109 ASP A CA 1
ATOM 923 C C . ASP A 1 109 ? -19.327 -3.768 34.135 1.00 86.81 109 ASP A C 1
ATOM 925 O O . ASP A 1 109 ? -20.188 -4.462 34.661 1.00 86.81 109 ASP A O 1
ATOM 929 N N . TYR A 1 110 ? -18.140 -3.571 34.715 1.00 91.44 110 TYR A N 1
ATOM 930 C CA . TYR A 1 110 ? -17.774 -4.188 35.993 1.00 91.44 110 TYR A CA 1
ATOM 931 C C . TYR A 1 110 ? -18.625 -3.686 37.167 1.00 91.44 110 TYR A C 1
ATOM 933 O O . TYR A 1 110 ? -18.981 -4.466 38.046 1.00 91.44 110 TYR A O 1
ATOM 941 N N . PHE A 1 111 ? -18.925 -2.385 37.205 1.00 88.44 111 PHE A N 1
ATOM 942 C CA . PHE A 1 111 ? -19.724 -1.773 38.274 1.00 88.44 111 PHE A CA 1
ATOM 943 C C . PHE A 1 111 ? -21.228 -1.766 37.993 1.00 88.44 111 PHE A C 1
ATOM 945 O O . PHE A 1 111 ? -21.984 -1.270 38.824 1.00 88.44 111 PHE A O 1
ATOM 952 N N . ASP A 1 112 ? -21.633 -2.262 36.825 1.00 83.69 112 ASP A N 1
ATOM 953 C CA . ASP A 1 112 ? -23.015 -2.315 36.360 1.00 83.69 112 ASP A CA 1
ATOM 954 C C . ASP A 1 112 ? -23.780 -0.994 36.554 1.00 83.69 112 ASP A C 1
ATOM 956 O O . ASP A 1 112 ? -24.908 -0.916 37.041 1.00 83.69 112 ASP A O 1
ATOM 960 N N . ILE A 1 113 ? -23.112 0.108 36.199 1.00 83.88 113 ILE A N 1
ATOM 961 C CA . ILE A 1 113 ? -23.550 1.474 36.539 1.00 83.88 113 ILE A CA 1
ATOM 962 C C . ILE A 1 113 ? -24.907 1.818 35.892 1.00 83.88 113 ILE A C 1
ATOM 964 O O . ILE A 1 113 ? -25.590 2.749 36.320 1.00 83.88 113 ILE A O 1
ATOM 968 N N . PHE A 1 114 ? -25.309 1.071 34.860 1.00 83.50 114 PHE A N 1
ATOM 969 C CA . PHE A 1 114 ? -26.498 1.335 34.053 1.00 83.50 114 PHE A CA 1
ATOM 970 C C . PHE A 1 114 ? -27.606 0.279 34.176 1.00 83.50 114 PHE A C 1
ATOM 972 O O . PHE A 1 114 ? -28.594 0.409 33.455 1.00 83.50 114 PHE A O 1
ATOM 979 N N . ASP A 1 115 ? -27.499 -0.696 35.088 1.00 78.81 115 ASP A N 1
ATOM 980 C CA . ASP A 1 115 ? -28.448 -1.821 35.236 1.00 78.81 115 ASP A CA 1
ATOM 981 C C . ASP A 1 115 ? -29.920 -1.371 35.372 1.00 78.81 115 ASP A C 1
ATOM 983 O O . ASP A 1 115 ? -30.841 -1.950 34.804 1.00 78.81 115 ASP A O 1
ATOM 987 N N . ASN A 1 116 ? -30.149 -0.237 36.043 1.00 77.00 116 ASN A N 1
ATOM 988 C CA . ASN A 1 116 ? -31.487 0.321 36.289 1.00 77.00 116 ASN A CA 1
ATOM 989 C C . ASN A 1 116 ? -31.876 1.479 35.353 1.00 77.00 116 ASN A C 1
ATOM 991 O O . ASN A 1 116 ? -32.831 2.213 35.616 1.00 77.00 116 ASN A O 1
ATOM 995 N N . CYS A 1 117 ? -31.127 1.699 34.273 1.00 78.56 117 CYS A N 1
ATOM 996 C CA . CYS A 1 117 ? -31.402 2.791 33.347 1.00 78.56 117 CYS A CA 1
ATOM 997 C C . CYS A 1 117 ? -32.375 2.340 32.253 1.00 78.56 117 CYS A C 1
ATOM 999 O O . CYS A 1 117 ? -32.095 1.419 31.490 1.00 78.56 117 CYS A O 1
ATOM 1001 N N . SER A 1 118 ? -33.514 3.028 32.127 1.00 68.25 118 SER A N 1
ATOM 1002 C CA . SER A 1 118 ? -34.521 2.710 31.112 1.00 68.25 118 SER A CA 1
ATOM 1003 C C . SER A 1 118 ? -33.945 2.824 29.697 1.00 68.25 118 SER A C 1
ATOM 1005 O O . SER A 1 118 ? -33.496 3.897 29.281 1.00 68.25 118 SER A O 1
ATOM 1007 N N . THR A 1 119 ? -34.003 1.740 28.928 1.00 72.12 119 THR A N 1
ATOM 1008 C CA . THR A 1 119 ? -33.655 1.756 27.506 1.00 72.12 119 THR A CA 1
ATOM 1009 C C . THR A 1 119 ? -34.757 2.448 26.711 1.00 72.12 119 THR A C 1
ATOM 1011 O O . THR A 1 119 ? -35.926 2.069 26.803 1.00 72.12 119 THR A O 1
ATOM 1014 N N . THR A 1 120 ? -34.405 3.441 25.896 1.00 72.31 120 THR A N 1
ATOM 1015 C CA . THR A 1 120 ? -35.344 3.986 24.902 1.00 72.31 120 THR A CA 1
ATOM 1016 C C . THR A 1 120 ? -35.300 3.156 23.621 1.00 72.31 120 THR A C 1
ATOM 1018 O O . THR A 1 120 ? -34.341 2.429 23.376 1.00 72.31 120 THR A O 1
ATOM 1021 N N . ARG A 1 121 ? -36.325 3.277 22.767 1.00 66.38 121 ARG A N 1
ATOM 1022 C CA . ARG A 1 121 ? -36.467 2.493 21.522 1.00 66.38 121 ARG A CA 1
ATOM 1023 C C . ARG A 1 121 ? -35.290 2.648 20.540 1.00 66.38 121 ARG A C 1
ATOM 1025 O O . ARG A 1 121 ? -35.130 1.803 19.668 1.00 66.38 121 ARG A O 1
ATOM 1032 N N . SER A 1 122 ? -34.504 3.720 20.657 1.00 68.50 122 SER A N 1
ATOM 1033 C CA . SER A 1 122 ? -33.418 4.071 19.733 1.00 68.50 122 SER A CA 1
ATOM 1034 C C . SER A 1 122 ? -32.010 4.018 20.333 1.00 68.50 122 SER A C 1
ATOM 1036 O O . SER A 1 122 ? -31.061 3.886 19.568 1.00 68.50 122 SER A O 1
ATOM 1038 N N . THR A 1 123 ? -31.850 4.164 21.654 1.00 76.75 123 THR A N 1
ATOM 1039 C CA . THR A 1 123 ? -30.538 4.350 22.313 1.00 76.75 123 THR A CA 1
ATOM 1040 C C . THR A 1 123 ? -30.589 4.008 23.806 1.00 76.75 123 THR A C 1
ATOM 1042 O O . THR A 1 123 ? -31.633 4.173 24.451 1.00 76.75 123 THR A O 1
ATOM 1045 N N . THR A 1 124 ? -29.455 3.620 24.393 1.00 83.62 124 THR A N 1
ATOM 1046 C CA . THR A 1 124 ? -29.306 3.486 25.853 1.00 83.62 124 THR A CA 1
ATOM 1047 C C . THR A 1 124 ? -28.581 4.690 26.463 1.00 83.62 124 THR A C 1
ATOM 1049 O O . THR A 1 124 ? -27.840 5.398 25.779 1.00 83.62 124 THR A O 1
ATOM 1052 N N . LEU A 1 125 ? -28.768 4.937 27.767 1.00 84.06 125 LEU A N 1
ATOM 1053 C CA . LEU A 1 125 ? -27.998 5.970 28.477 1.00 84.06 125 LEU A CA 1
ATOM 1054 C C . LEU A 1 125 ? -26.488 5.675 28.427 1.00 84.06 125 LEU A C 1
ATOM 1056 O O . LEU A 1 125 ? -25.687 6.599 28.274 1.00 84.06 125 LEU A O 1
ATOM 1060 N N . LYS A 1 126 ? -26.119 4.386 28.482 1.00 86.69 126 LYS A N 1
ATOM 1061 C CA . LYS A 1 126 ? -24.746 3.910 28.297 1.00 86.69 126 LYS A CA 1
ATOM 1062 C C . LYS A 1 126 ? -24.179 4.393 26.961 1.00 86.69 126 LYS A C 1
ATOM 1064 O O . LYS A 1 126 ? -23.117 5.007 26.959 1.00 86.69 126 LYS A O 1
ATOM 1069 N N . ASP A 1 127 ? -24.902 4.213 25.856 1.00 85.00 127 ASP A N 1
ATOM 1070 C CA . ASP A 1 127 ? -24.440 4.629 24.521 1.00 85.00 127 ASP A CA 1
ATOM 1071 C C . ASP A 1 127 ? -24.209 6.140 24.433 1.00 85.00 127 ASP A C 1
ATOM 1073 O O . ASP A 1 127 ? -23.188 6.589 23.911 1.00 85.00 127 ASP A O 1
ATOM 1077 N N . VAL A 1 128 ? -25.128 6.935 24.990 1.00 86.50 128 VAL A N 1
ATOM 1078 C CA . VAL A 1 128 ? -25.022 8.403 24.999 1.00 86.50 128 VAL A CA 1
ATOM 1079 C C . VAL A 1 128 ? -23.793 8.855 25.790 1.00 86.50 128 VAL A C 1
ATOM 1081 O O . VAL A 1 128 ? -23.019 9.692 25.322 1.00 86.50 128 VAL A O 1
ATOM 1084 N N . ILE A 1 129 ? -23.578 8.292 26.980 1.00 87.75 129 ILE A N 1
ATOM 1085 C CA . ILE A 1 129 ? -22.430 8.635 27.829 1.00 87.75 129 ILE A CA 1
ATOM 1086 C C . ILE A 1 129 ? -21.122 8.195 27.174 1.00 87.75 129 ILE A C 1
ATOM 1088 O O . ILE A 1 129 ? -20.167 8.973 27.124 1.00 87.75 129 ILE A O 1
ATOM 1092 N N . MET A 1 130 ? -21.084 6.985 26.621 1.00 87.88 130 MET A N 1
ATOM 1093 C CA . MET A 1 130 ? -19.928 6.481 25.891 1.00 87.88 130 MET A CA 1
ATOM 1094 C C . MET A 1 130 ? -19.607 7.386 24.692 1.00 87.88 130 MET A C 1
ATOM 1096 O O . MET A 1 130 ? -18.465 7.815 24.533 1.00 87.88 130 MET A O 1
ATOM 1100 N N . GLN A 1 131 ? -20.606 7.829 23.926 1.00 86.69 131 GLN A N 1
ATOM 1101 C CA . GLN A 1 131 ? -20.409 8.790 22.839 1.00 86.69 131 GLN A CA 1
ATOM 1102 C C . GLN A 1 131 ? -19.826 10.132 23.322 1.00 86.69 131 GLN A C 1
ATOM 1104 O O . GLN A 1 131 ? -18.916 10.671 22.684 1.00 86.69 131 GLN A O 1
ATOM 1109 N N . LEU A 1 132 ? -20.296 10.669 24.454 1.00 86.12 132 LEU A N 1
ATOM 1110 C CA . LEU A 1 132 ? -19.762 11.908 25.039 1.00 86.12 132 LEU A CA 1
ATOM 1111 C C . LEU A 1 132 ? -18.298 11.756 25.472 1.00 86.12 132 LEU A C 1
ATOM 1113 O O . LEU A 1 132 ? -17.477 12.649 25.246 1.00 86.12 132 LEU A O 1
ATOM 1117 N N . ILE A 1 133 ? -17.954 10.616 26.070 1.00 86.25 133 ILE A N 1
ATOM 1118 C CA . ILE A 1 133 ? -16.584 10.290 26.480 1.00 86.25 133 ILE A CA 1
ATOM 1119 C C . ILE A 1 133 ? -15.682 10.165 25.251 1.00 86.25 133 ILE A C 1
ATOM 1121 O O . ILE A 1 133 ? -14.611 10.773 25.215 1.00 86.25 133 ILE A O 1
ATOM 1125 N N . TYR A 1 134 ? -16.133 9.450 24.217 1.00 85.44 134 TYR A N 1
ATOM 1126 C CA . TYR A 1 134 ? -15.417 9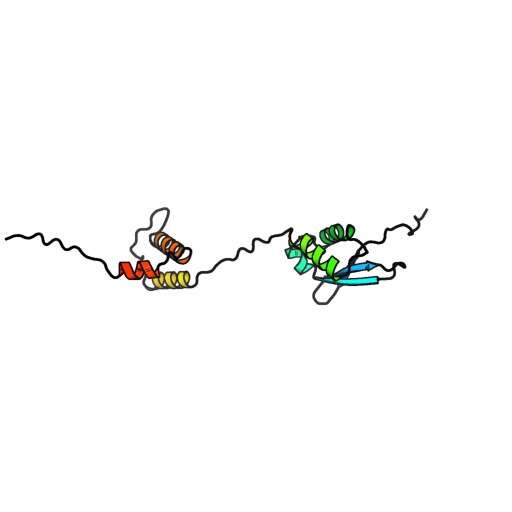.329 22.948 1.00 85.44 134 TYR A CA 1
ATOM 1127 C C . TYR A 1 134 ? -15.118 10.701 22.333 1.00 85.44 134 TYR A C 1
ATOM 1129 O O . TYR A 1 134 ? -13.977 10.975 21.961 1.00 85.44 134 TYR A O 1
ATOM 1137 N N . GLN A 1 135 ? -16.111 11.595 22.277 1.00 82.56 135 GLN A N 1
ATOM 1138 C CA . GLN A 1 135 ? -15.928 12.950 21.748 1.00 82.56 135 GLN A CA 1
ATOM 1139 C C . GLN A 1 135 ? -14.874 13.743 22.530 1.00 82.56 135 GLN A C 1
ATOM 1141 O O . GLN A 1 135 ? -14.056 14.427 21.913 1.00 82.56 135 GLN A O 1
ATOM 1146 N N . ARG A 1 136 ? -14.846 13.619 23.865 1.00 79.44 136 ARG A N 1
ATOM 1147 C CA . ARG A 1 136 ? -13.835 14.273 24.714 1.00 79.44 136 ARG A CA 1
ATOM 1148 C C . ARG A 1 136 ? -12.430 13.697 24.538 1.00 79.44 136 ARG A C 1
ATOM 1150 O O . ARG A 1 136 ? -11.470 14.455 24.622 1.00 79.44 136 ARG A O 1
ATOM 1157 N N . ILE A 1 137 ? -12.300 12.388 24.311 1.00 78.62 137 ILE A N 1
ATOM 1158 C CA . ILE A 1 137 ? -11.004 11.739 24.050 1.00 78.62 137 ILE A CA 1
ATOM 1159 C C . ILE A 1 137 ? -10.475 12.132 22.668 1.00 78.62 137 ILE A C 1
ATOM 1161 O O . ILE A 1 137 ? -9.295 12.443 22.534 1.00 78.62 137 ILE A O 1
ATOM 1165 N N . LYS A 1 138 ? 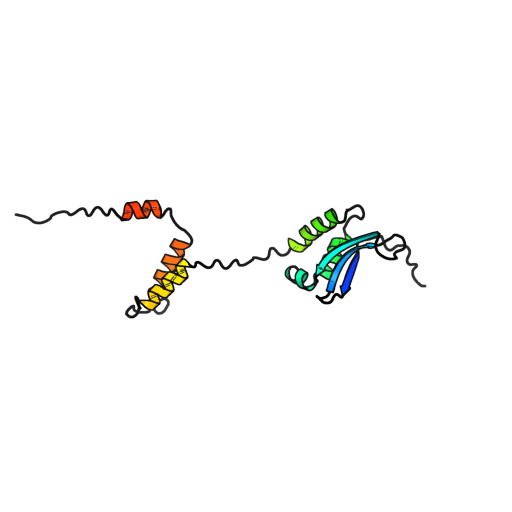-11.344 12.126 21.651 1.00 77.31 138 LYS A N 1
ATOM 1166 C CA . LYS A 1 138 ? -10.981 12.430 20.262 1.00 77.31 138 LYS A CA 1
ATOM 1167 C C . LYS A 1 138 ? -10.627 13.900 20.057 1.00 77.31 138 LYS A C 1
ATOM 1169 O O . LYS A 1 138 ? -9.660 14.208 19.371 1.00 77.31 138 LYS A O 1
ATOM 1174 N N . ASN A 1 139 ? -11.410 14.798 20.650 1.00 74.12 139 ASN A N 1
ATOM 1175 C CA . ASN A 1 139 ? -11.211 16.240 20.568 1.00 74.12 139 ASN A CA 1
ATOM 1176 C C . ASN A 1 139 ? -10.952 16.788 21.975 1.00 74.12 139 ASN A C 1
ATOM 1178 O O . ASN A 1 139 ? -11.841 17.417 22.561 1.00 74.12 139 ASN A O 1
ATOM 1182 N N . PRO A 1 140 ? -9.761 16.544 22.550 1.00 67.00 140 PRO A N 1
ATOM 1183 C CA . PRO A 1 140 ? -9.437 17.105 23.843 1.00 67.00 140 PRO A CA 1
ATOM 1184 C C . PRO A 1 140 ? -9.397 18.626 23.687 1.00 67.00 140 PRO A C 1
ATOM 1186 O O . PRO A 1 140 ? -8.492 19.194 23.080 1.00 67.00 140 PRO A O 1
ATOM 1189 N N . ILE A 1 141 ? -10.384 19.309 24.267 1.00 61.91 141 ILE A N 1
ATOM 1190 C CA . ILE A 1 141 ? -10.249 20.731 24.606 1.00 61.91 141 ILE A CA 1
ATOM 1191 C C . ILE A 1 141 ? -9.002 20.843 25.507 1.00 61.91 141 ILE A C 1
ATOM 1193 O O . ILE A 1 141 ? -8.531 19.834 26.022 1.00 61.91 141 ILE A O 1
ATOM 1197 N N . SER A 1 142 ? -8.412 22.019 25.714 1.00 57.56 142 SER A N 1
ATOM 1198 C CA . SER A 1 142 ? -7.354 22.209 26.724 1.00 57.56 142 SER A CA 1
ATOM 1199 C C . SER A 1 142 ? -7.880 21.881 28.143 1.00 57.56 142 SER A C 1
ATOM 1201 O O . SER A 1 142 ? -8.155 22.760 28.957 1.00 57.56 142 SER A O 1
ATOM 1203 N N . VAL A 1 143 ? -8.077 20.591 28.443 1.00 54.84 143 VAL A N 1
ATOM 1204 C CA . VAL A 1 143 ? -8.800 20.076 29.612 1.00 54.84 143 VAL A CA 1
ATOM 1205 C C . VAL A 1 143 ? -8.013 20.383 30.871 1.00 54.84 143 VAL A C 1
ATOM 1207 O O . VAL A 1 143 ? -8.600 20.528 31.931 1.00 54.84 143 VAL A O 1
ATOM 1210 N N . PHE A 1 144 ? -6.695 20.553 30.781 1.00 55.62 144 PHE A N 1
ATOM 1211 C CA . PHE A 1 144 ? -5.881 20.846 31.953 1.00 55.62 144 PHE A CA 1
ATOM 1212 C C . PHE A 1 144 ? -6.226 22.201 32.588 1.00 55.62 144 PHE A C 1
ATOM 1214 O O . PHE A 1 144 ? -6.326 22.303 33.812 1.00 55.62 144 PHE A O 1
ATOM 1221 N N . ASN A 1 145 ? -6.479 23.228 31.769 1.00 54.69 145 ASN A N 1
ATOM 1222 C CA . ASN A 1 145 ? -6.894 24.536 32.272 1.00 54.69 145 ASN A CA 1
ATOM 1223 C C . ASN A 1 145 ? -8.356 24.522 32.739 1.00 54.69 145 ASN A C 1
ATOM 1225 O O . ASN A 1 145 ? -8.648 25.070 33.799 1.00 54.69 145 ASN A O 1
ATOM 1229 N N . THR A 1 146 ? -9.250 23.827 32.028 1.00 55.97 146 THR A N 1
ATOM 1230 C CA . THR A 1 146 ? -10.665 23.698 32.421 1.00 55.97 146 THR A CA 1
ATOM 1231 C C . THR A 1 146 ? -10.859 22.832 33.677 1.00 55.97 146 THR A C 1
ATOM 1233 O O . THR A 1 146 ? -11.690 23.128 34.524 1.00 55.97 146 THR A O 1
ATOM 1236 N N . TYR A 1 147 ? -10.060 21.781 33.868 1.00 59.44 147 TYR A N 1
ATOM 1237 C CA . TYR A 1 147 ? -10.073 20.944 35.073 1.00 59.44 147 TYR A CA 1
ATOM 1238 C C . TYR A 1 147 ? -9.580 21.715 36.305 1.00 59.44 147 TYR A C 1
ATOM 1240 O O . TYR A 1 147 ? -10.157 21.596 37.388 1.00 59.44 147 TYR A O 1
ATOM 1248 N N . LYS A 1 148 ? -8.541 22.552 36.146 1.00 57.69 148 LYS A N 1
ATOM 1249 C CA . LYS A 1 148 ? -8.071 23.446 37.216 1.00 57.69 148 LYS A CA 1
ATOM 1250 C C . LYS A 1 148 ? -9.126 24.472 37.632 1.00 57.69 148 LYS A C 1
ATOM 1252 O O . LYS A 1 148 ? -9.166 24.815 38.812 1.00 57.69 148 LYS A O 1
ATOM 1257 N N . THR A 1 149 ? -9.959 24.957 36.710 1.00 57.66 149 THR A N 1
ATOM 1258 C CA . THR A 1 149 ? -11.043 25.896 37.037 1.00 57.66 149 THR A CA 1
ATOM 1259 C C . THR A 1 149 ? -12.267 25.197 37.632 1.00 57.66 149 THR A C 1
ATOM 1261 O O . THR A 1 149 ? -12.826 25.720 38.588 1.00 57.66 149 THR A O 1
ATOM 1264 N N . ILE A 1 150 ? -12.626 23.989 37.176 1.00 56.44 150 ILE A N 1
ATOM 1265 C CA . ILE A 1 150 ? -13.769 23.214 37.708 1.00 56.44 150 ILE A CA 1
ATOM 1266 C C . ILE A 1 150 ? -13.556 22.764 39.165 1.00 56.44 150 ILE A C 1
ATOM 1268 O O . ILE A 1 150 ? -14.509 22.716 39.932 1.00 56.44 150 ILE A O 1
ATOM 1272 N N . LYS A 1 151 ? -12.314 22.512 39.610 1.00 53.47 151 LYS A N 1
ATOM 1273 C CA . LYS A 1 151 ? -12.026 22.245 41.040 1.00 53.47 151 LYS A CA 1
ATOM 1274 C C . LYS A 1 151 ? -12.347 23.416 41.981 1.00 53.47 151 LYS A C 1
ATOM 1276 O O . LYS A 1 151 ? -12.278 23.243 43.195 1.00 53.47 151 LYS A O 1
ATOM 1281 N N . LYS A 1 152 ? -12.645 24.602 41.447 1.00 54.00 152 LYS A N 1
ATOM 1282 C CA . LYS A 1 152 ? -13.073 25.778 42.205 1.00 54.00 152 LYS A CA 1
ATOM 1283 C C . LYS A 1 152 ? -14.486 26.169 41.779 1.00 54.00 152 LYS A C 1
ATOM 1285 O O . LYS A 1 152 ? -14.676 27.204 41.147 1.00 54.00 152 LYS A O 1
ATOM 1290 N N . GLU A 1 153 ? -15.482 25.371 42.142 1.00 48.84 153 GLU A N 1
ATOM 1291 C CA . GLU A 1 153 ? -16.849 25.887 42.179 1.00 48.84 153 GLU A CA 1
ATOM 1292 C C . GLU A 1 153 ? -16.944 26.908 43.321 1.00 48.84 153 GLU A C 1
ATOM 1294 O O . GLU A 1 153 ? -16.820 26.566 44.498 1.00 48.84 153 GLU A O 1
ATOM 1299 N N . ARG A 1 154 ? -17.117 28.192 42.981 1.00 55.22 154 ARG A N 1
ATOM 1300 C CA . ARG A 1 154 ? -17.631 29.168 43.944 1.00 55.22 154 ARG A CA 1
ATOM 1301 C C . ARG A 1 154 ? -19.118 28.890 44.095 1.00 55.22 154 ARG A C 1
ATOM 1303 O O . ARG A 1 154 ? -19.903 29.227 43.216 1.00 55.22 154 ARG A O 1
ATOM 1310 N N . ILE A 1 155 ? -19.482 28.265 45.204 1.00 52.81 155 ILE A N 1
ATOM 1311 C CA . ILE A 1 155 ? -20.869 28.207 45.644 1.00 52.81 155 ILE A CA 1
ATOM 1312 C C . ILE A 1 155 ? -21.167 29.586 46.242 1.00 52.81 155 ILE A C 1
ATOM 1314 O O . ILE A 1 155 ? -20.749 29.871 47.363 1.00 52.81 155 ILE A O 1
ATOM 1318 N N . ASP A 1 156 ? -21.836 30.466 45.496 1.00 54.28 156 ASP A N 1
ATOM 1319 C CA . ASP A 1 156 ? -22.411 31.678 46.085 1.00 54.28 156 ASP A CA 1
ATOM 1320 C C . ASP A 1 156 ? -23.603 31.262 46.951 1.00 54.28 156 ASP A C 1
ATOM 1322 O O . ASP A 1 156 ? -24.744 31.165 46.499 1.00 54.28 156 ASP A O 1
ATOM 1326 N N . THR A 1 157 ? -23.341 30.981 48.226 1.00 50.41 157 THR A N 1
ATOM 1327 C CA . THR A 1 157 ? -24.399 30.781 49.212 1.00 50.41 157 THR A CA 1
ATOM 1328 C C . THR A 1 157 ? -25.029 32.132 49.533 1.00 50.41 157 THR A C 1
ATOM 1330 O O . THR A 1 157 ? -24.503 32.897 50.341 1.00 50.41 157 THR A O 1
ATOM 1333 N N . HIS A 1 158 ? -26.173 32.440 48.924 1.00 54.75 158 HIS A N 1
ATOM 1334 C CA . HIS A 1 158 ? -27.067 33.447 49.486 1.00 54.75 158 HIS A CA 1
ATOM 1335 C C . HIS A 1 158 ? -27.742 32.844 50.719 1.00 54.75 158 HIS A C 1
ATOM 1337 O O . HIS A 1 158 ? -28.649 32.022 50.601 1.00 54.75 158 HIS A O 1
ATOM 1343 N N . SER A 1 159 ? -27.291 33.254 51.907 1.00 50.34 159 SER A N 1
ATOM 1344 C CA . SER A 1 159 ? -28.053 33.050 53.137 1.00 50.34 159 SER A CA 1
ATOM 1345 C C . SER A 1 159 ? -29.360 33.834 53.020 1.00 50.34 159 SER A C 1
ATOM 1347 O O . SER A 1 159 ? -29.385 35.057 53.146 1.00 50.34 159 SER A O 1
ATOM 1349 N N . LYS A 1 160 ? -30.453 33.134 52.724 1.00 57.22 160 LYS A N 1
ATOM 1350 C CA . LYS A 1 160 ? -31.806 33.602 53.016 1.00 57.22 160 LYS A CA 1
ATOM 1351 C C . LYS A 1 160 ? -32.304 32.789 54.197 1.00 57.22 160 LYS A C 1
ATOM 1353 O O . LYS A 1 160 ? -32.707 31.651 53.999 1.00 57.22 160 LYS A O 1
ATOM 1358 N N . ASN A 1 161 ? -32.162 33.368 55.387 1.00 46.09 161 ASN A N 1
ATOM 1359 C CA . ASN A 1 161 ? -33.057 33.304 56.552 1.00 46.09 161 ASN A CA 1
ATOM 1360 C C . ASN A 1 161 ? -32.429 34.246 57.606 1.00 46.09 161 ASN A C 1
ATOM 1362 O O . ASN A 1 161 ? -31.321 33.986 58.063 1.00 46.09 161 ASN A O 1
ATOM 1366 N N . SER A 1 162 ? -32.917 35.475 57.801 1.00 47.53 162 SER A N 1
ATOM 1367 C CA . SER A 1 162 ? -34.155 35.855 58.511 1.00 47.53 162 SER A CA 1
ATOM 1368 C C . SER A 1 162 ? -34.085 35.542 60.009 1.00 47.53 162 SER A C 1
ATOM 1370 O O . SER A 1 162 ? -34.359 34.409 60.384 1.00 47.53 162 SER A O 1
ATOM 1372 N N . PHE A 1 163 ? -33.704 36.538 60.822 1.00 40.31 163 PHE A N 1
ATOM 1373 C CA . PHE A 1 163 ? -34.476 37.142 61.924 1.00 40.31 163 PHE A CA 1
ATOM 1374 C C . PHE A 1 163 ? -33.837 38.481 62.314 1.00 40.31 163 PHE A C 1
ATOM 1376 O O . PHE A 1 163 ? -32.589 38.561 62.270 1.00 40.31 163 PHE A O 1
#

Secondary structure (DSSP, 8-state):
----TT------EEEEEEETTEEEEEEEEEPTTSSSEEEEEEEEEHHHHTTT-SSHHHHHHHHHTT--TT--HHHHHHHHHHHHHHT-----------HHHHHHHHHHHHTTTTTTPPPPSS--HHHHHHHHHHHHHHS--SHHHHHHHHT------------

pLDDT: mean 76.18, std 16.07, range [32.81, 92.75]